Protein AF-Q804T7-F1 (afdb_monomer_lite)

Secondary structure (DSSP, 8-state):
--SSSSS-S-HHHHHHHHHHHHHHHHHHH-PSPPHHHHHHHHHHHHT-HHHHHHHHHH-HHHHHHHHH-S---

Foldseek 3Di:
DPDPPPPDDDPPVVVVVVVVVVVVVQVVVCDPDDPVLLVVLVVVQVVPPQLVVCCVPVNSQVSSCVPPNHDPD

InterPro domains:
  IPR000294 Gamma-carboxyglutamic acid-rich (GLA) domain [PS00011] (39-64)
  IPR000294 Gamma-carboxyglutamic acid-rich (GLA) domain [PS50998] (37-69)
  IPR000294 Gamma-carboxyglutamic acid-rich (GLA) domain [SM00069] (11-68)
  IPR002384 Osteocalcin/matrix Gla protein [PR00002] (39-55)
  IPR002384 Osteocalcin/matrix Gla protein [PR00002] (58-68)
  IPR035972 Gamma-carboxyglutamic acid-rich (GLA) domain superfamily [SSF57630] (37-70)
  IPR039176 Osteocalcin [PTHR14235] (10-72)
  IPR058704 Osteocalcin-like, C-terminal domain [PF25890] (37-71)

Structure (mmCIF, N/CA/C/O backbone):
data_AF-Q804T7-F1
#
_entry.id   AF-Q804T7-F1
#
loop_
_atom_site.group_PDB
_atom_site.id
_atom_site.type_symbol
_atom_site.label_atom_id
_atom_site.label_alt_id
_atom_site.label_comp_id
_atom_site.label_asym_id
_atom_site.label_entity_id
_atom_site.label_seq_id
_atom_site.pdbx_PDB_ins_code
_atom_site.Cartn_x
_atom_site.Cartn_y
_atom_site.Cartn_z
_atom_site.occupancy
_atom_site.B_iso_or_equiv
_atom_site.auth_seq_id
_atom_site.auth_comp_id
_atom_site.auth_asym_id
_atom_site.auth_atom_id
_atom_site.pdbx_PDB_model_num
ATOM 1 N N . CYS A 1 1 ? -46.425 -27.456 21.122 1.00 45.78 1 CYS A N 1
ATOM 2 C CA . CYS A 1 1 ? -45.903 -28.169 19.935 1.00 45.78 1 CYS A CA 1
ATOM 3 C C . CYS A 1 1 ? -45.247 -27.189 18.940 1.00 45.78 1 CYS A C 1
ATOM 5 O O . CYS A 1 1 ? -45.617 -27.168 17.780 1.00 45.78 1 CYS A O 1
ATOM 7 N N . GLN A 1 2 ? -44.305 -26.333 19.373 1.00 52.25 2 GLN A N 1
ATOM 8 C CA . GLN A 1 2 ? -43.739 -25.275 18.505 1.00 52.25 2 GLN A CA 1
ATOM 9 C C . GLN A 1 2 ? -42.275 -24.940 18.862 1.00 52.25 2 GLN A C 1
ATOM 11 O O . GLN A 1 2 ? -41.828 -23.815 18.693 1.00 52.25 2 GLN A O 1
ATOM 16 N N . THR A 1 3 ? -41.515 -25.891 19.416 1.00 50.56 3 THR A N 1
ATOM 17 C CA . THR A 1 3 ? -40.131 -25.623 19.878 1.00 50.56 3 THR A CA 1
ATOM 18 C C . THR A 1 3 ? -39.121 -26.667 19.386 1.00 50.56 3 THR A C 1
ATOM 20 O O . THR A 1 3 ? -37.942 -26.569 19.687 1.00 50.56 3 THR A O 1
ATOM 23 N N . LEU A 1 4 ? -39.548 -27.655 18.588 1.00 50.19 4 LEU A N 1
ATOM 24 C CA . LEU A 1 4 ? -38.737 -28.838 18.249 1.00 50.19 4 LEU A CA 1
ATOM 25 C C . LEU A 1 4 ? -38.540 -29.095 16.740 1.00 50.19 4 LEU A C 1
ATOM 27 O O . LEU A 1 4 ? -38.032 -30.145 16.374 1.00 50.19 4 LEU A O 1
ATOM 31 N N . MET A 1 5 ? -38.896 -28.152 15.857 1.00 47.56 5 MET A N 1
ATOM 32 C CA . MET A 1 5 ? -38.749 -28.308 14.392 1.00 47.56 5 MET A CA 1
ATOM 33 C C . MET A 1 5 ? -37.786 -27.313 13.719 1.00 47.56 5 MET A C 1
ATOM 35 O O . MET A 1 5 ? -37.707 -27.283 12.498 1.00 47.56 5 MET A O 1
ATOM 39 N N . PHE A 1 6 ? -37.025 -26.515 14.476 1.00 46.12 6 PHE A N 1
ATOM 40 C CA . PHE A 1 6 ? -36.037 -25.573 13.911 1.00 46.12 6 PHE A CA 1
ATOM 41 C C . PHE A 1 6 ? -34.576 -25.941 14.221 1.00 46.12 6 PHE A C 1
ATOM 43 O O . PHE A 1 6 ? -33.683 -25.114 14.074 1.00 46.12 6 PHE A O 1
ATOM 50 N N . VAL A 1 7 ? -34.307 -27.187 14.628 1.00 55.09 7 VAL A N 1
ATOM 51 C CA . VAL A 1 7 ? -32.944 -27.674 14.932 1.00 55.09 7 VAL A CA 1
ATOM 52 C C . VAL A 1 7 ? -32.541 -28.784 13.963 1.00 55.09 7 VAL A C 1
ATOM 54 O O . VAL A 1 7 ? -32.027 -29.824 14.353 1.00 55.09 7 VAL A O 1
ATOM 57 N N . PHE A 1 8 ? -32.815 -28.600 12.673 1.00 50.31 8 PHE A N 1
ATOM 58 C CA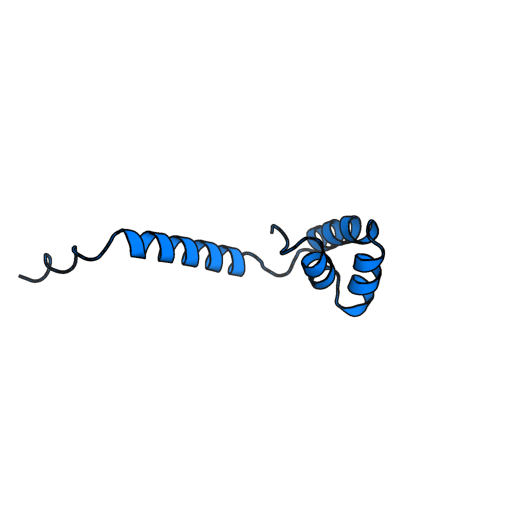 . PHE A 1 8 ? -32.293 -29.506 11.651 1.00 50.31 8 PHE A CA 1
ATOM 59 C C . PHE A 1 8 ? -32.024 -28.756 10.350 1.00 50.31 8 PHE A C 1
ATOM 61 O O . PHE A 1 8 ? -32.711 -28.918 9.346 1.00 50.31 8 PHE A O 1
ATOM 68 N N . THR A 1 9 ? -31.023 -27.876 10.351 1.00 45.31 9 THR A N 1
ATOM 69 C CA . THR A 1 9 ? -30.426 -27.443 9.083 1.00 45.31 9 THR A CA 1
ATOM 70 C C . THR A 1 9 ? -28.961 -27.059 9.270 1.00 45.31 9 THR A C 1
ATOM 72 O O . THR A 1 9 ? -28.627 -25.956 9.682 1.00 45.31 9 THR A O 1
ATOM 75 N N . ALA A 1 10 ? -28.102 -28.024 8.931 1.00 46.81 10 ALA A N 1
ATOM 76 C CA . ALA A 1 10 ? -26.745 -27.854 8.415 1.00 46.81 10 ALA A CA 1
ATOM 77 C C . ALA A 1 10 ? -25.766 -26.992 9.254 1.00 46.81 10 ALA A C 1
ATOM 79 O O . ALA A 1 10 ? -25.646 -25.786 9.010 1.00 46.81 10 ALA A O 1
ATOM 80 N N . PRO A 1 11 ? -24.938 -27.597 10.134 1.00 52.69 11 PRO A N 1
ATOM 81 C CA . PRO A 1 11 ? -23.850 -26.875 10.809 1.00 52.69 11 PRO A CA 1
ATOM 82 C C . PRO A 1 11 ? -22.843 -26.245 9.825 1.00 52.69 11 PRO A C 1
ATOM 84 O O . PRO A 1 11 ? -22.158 -25.284 10.173 1.00 52.69 11 PRO A O 1
ATOM 87 N N . GLN A 1 12 ? -22.780 -26.712 8.567 1.00 48.22 12 GLN A N 1
ATOM 88 C CA . GLN A 1 12 ? -21.860 -26.165 7.565 1.00 48.22 12 GLN A 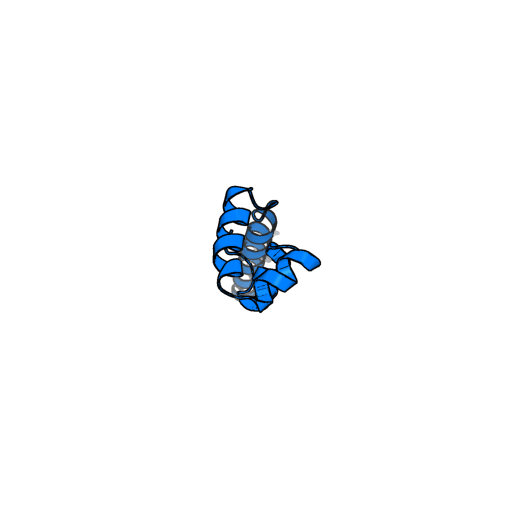CA 1
ATOM 89 C C . GLN A 1 12 ? -22.186 -24.734 7.093 1.00 48.22 12 GLN A C 1
ATOM 91 O O . GLN A 1 12 ? -21.293 -24.031 6.617 1.00 48.22 12 GLN A O 1
ATOM 96 N N . VAL A 1 13 ? -23.443 -24.282 7.193 1.00 47.28 13 VAL A N 1
ATOM 97 C CA . VAL A 1 13 ? -23.834 -22.932 6.729 1.00 47.28 13 VAL A CA 1
ATOM 98 C C . VAL A 1 13 ? -23.560 -21.881 7.804 1.00 47.28 13 VAL A C 1
ATOM 100 O O . VAL A 1 13 ? -23.242 -20.736 7.480 1.00 47.28 13 VAL A O 1
ATOM 103 N N . VAL A 1 14 ? -23.621 -22.282 9.076 1.00 50.44 14 VAL A N 1
ATOM 104 C CA . VAL A 1 14 ? -23.342 -21.414 10.226 1.00 50.44 14 VAL A CA 1
ATOM 105 C C . VAL A 1 14 ? -21.871 -20.987 10.210 1.00 50.44 14 VAL A C 1
ATOM 107 O O . VAL A 1 14 ? -21.598 -19.794 10.169 1.00 50.44 14 VAL A O 1
ATOM 110 N N . MET A 1 15 ? -20.935 -21.924 10.004 1.00 52.06 15 MET A N 1
ATOM 111 C CA . MET A 1 15 ? -19.493 -21.623 9.911 1.00 52.06 15 MET A CA 1
ATOM 112 C C . MET A 1 15 ? -19.143 -20.599 8.821 1.00 52.06 15 MET A C 1
ATOM 114 O O . MET A 1 15 ? -18.344 -19.693 9.048 1.00 52.06 15 MET A O 1
ATOM 118 N N . LYS A 1 16 ? -19.752 -20.703 7.631 1.00 53.75 16 LYS A N 1
ATOM 119 C CA . LYS A 1 16 ? -19.517 -19.735 6.545 1.00 53.75 16 LYS A CA 1
ATOM 120 C C . LYS A 1 16 ? -20.106 -18.362 6.856 1.00 53.75 16 LYS A C 1
ATOM 122 O O . LYS A 1 16 ? -19.506 -17.356 6.484 1.00 53.75 16 LYS A O 1
ATOM 127 N N . ARG A 1 17 ? -21.264 -18.307 7.523 1.00 58.47 17 ARG A N 1
ATOM 128 C CA . ARG A 1 17 ? -21.875 -17.042 7.951 1.00 58.47 17 ARG A CA 1
ATOM 129 C C . ARG A 1 17 ? -21.083 -16.380 9.065 1.00 58.47 17 ARG A C 1
ATOM 131 O O . ARG A 1 17 ? -20.917 -15.171 8.997 1.00 58.47 17 ARG A O 1
ATOM 138 N N . ASP A 1 18 ? -20.554 -17.137 10.020 1.00 59.31 18 ASP A N 1
ATOM 139 C CA . ASP A 1 18 ? -19.678 -16.604 11.064 1.00 59.31 18 ASP A CA 1
ATOM 140 C C . ASP A 1 18 ? -18.362 -16.096 10.481 1.00 59.31 18 ASP A C 1
ATOM 142 O O . ASP A 1 18 ? -17.940 -14.995 10.812 1.00 59.31 18 ASP A O 1
ATOM 146 N N . LEU A 1 19 ? -17.762 -16.817 9.530 1.00 59.94 19 LEU A N 1
ATOM 147 C CA . LEU A 1 19 ? -16.565 -16.350 8.827 1.00 59.94 19 LEU A CA 1
ATOM 148 C C . LEU A 1 19 ? -16.865 -15.064 8.038 1.00 59.94 19 LEU A C 1
ATOM 150 O O . LEU A 1 19 ? -16.148 -14.076 8.172 1.00 59.94 19 LEU A O 1
ATOM 154 N N . ALA A 1 20 ? -17.969 -15.024 7.287 1.00 57.66 20 ALA A N 1
ATOM 155 C CA . ALA A 1 20 ? -18.400 -13.817 6.584 1.00 57.66 20 ALA A CA 1
ATOM 156 C C . ALA A 1 20 ? -18.714 -12.665 7.553 1.00 57.66 20 ALA A C 1
ATOM 158 O O . ALA A 1 20 ? -18.345 -11.527 7.286 1.00 57.66 20 ALA A O 1
ATOM 159 N N . ALA A 1 21 ? -19.339 -12.937 8.699 1.00 60.38 21 ALA A N 1
ATOM 160 C CA . ALA A 1 21 ? -19.625 -11.942 9.726 1.00 60.38 21 ALA A CA 1
ATOM 161 C C . ALA A 1 21 ? -18.343 -11.433 10.397 1.00 60.38 21 ALA A C 1
ATOM 163 O O . ALA A 1 21 ? -18.232 -10.236 10.650 1.00 60.38 21 ALA A O 1
ATOM 164 N N . VAL A 1 22 ? -17.356 -12.297 10.636 1.00 61.28 22 VAL A N 1
ATOM 165 C CA . VAL A 1 22 ? -16.028 -11.929 11.144 1.00 61.28 22 VAL A CA 1
ATOM 166 C C . VAL A 1 22 ? -15.272 -11.095 10.112 1.00 61.28 22 VAL A C 1
ATOM 168 O O . VAL A 1 22 ? -14.715 -10.065 10.477 1.00 61.28 22 VAL A O 1
ATOM 171 N N . LEU A 1 23 ? -15.306 -11.459 8.828 1.00 59.84 23 LEU A N 1
ATOM 172 C CA . LEU A 1 23 ? -14.701 -10.665 7.752 1.00 59.84 23 LEU A CA 1
ATOM 173 C C . LEU A 1 23 ? -15.391 -9.310 7.582 1.00 59.84 23 LEU A C 1
ATOM 175 O O . LEU A 1 23 ? -14.715 -8.299 7.437 1.00 59.84 23 LEU A O 1
ATOM 179 N N . LEU A 1 24 ? -16.723 -9.258 7.650 1.00 60.53 24 LEU A N 1
ATOM 180 C CA . LEU A 1 24 ? -17.480 -8.005 7.588 1.00 60.53 24 LEU A CA 1
ATOM 181 C C . LEU A 1 24 ? -17.253 -7.133 8.831 1.00 60.53 24 LEU A C 1
ATOM 183 O O . LEU A 1 24 ? -17.210 -5.912 8.709 1.00 60.53 24 LEU A O 1
ATOM 187 N N . ARG A 1 25 ? -17.080 -7.730 10.018 1.00 58.53 25 ARG A N 1
ATOM 188 C CA . ARG A 1 25 ? -16.686 -7.011 11.241 1.00 58.53 25 ARG A CA 1
ATOM 189 C C . ARG A 1 25 ? -15.255 -6.491 11.145 1.00 58.53 25 ARG A C 1
ATOM 191 O O . ARG A 1 25 ? -15.051 -5.330 11.464 1.00 58.53 25 ARG A O 1
ATOM 198 N N . ARG A 1 26 ? -14.303 -7.283 10.635 1.00 58.00 26 ARG A N 1
ATOM 199 C CA . ARG A 1 26 ? -12.938 -6.815 10.328 1.00 58.00 26 ARG A CA 1
ATOM 200 C C . ARG A 1 26 ? -12.961 -5.662 9.328 1.00 58.00 26 ARG A C 1
ATOM 202 O O . ARG A 1 26 ? -12.354 -4.637 9.5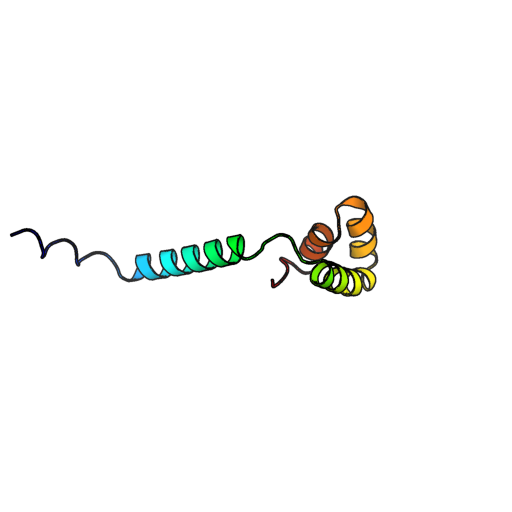79 1.00 58.00 26 ARG A O 1
ATOM 209 N N . ARG A 1 27 ? -13.760 -5.767 8.264 1.00 56.47 27 ARG A N 1
ATOM 210 C CA . ARG A 1 27 ? -13.924 -4.703 7.262 1.00 56.47 27 ARG A CA 1
ATOM 211 C C . ARG A 1 27 ? -14.545 -3.419 7.821 1.00 56.47 27 ARG A C 1
ATOM 213 O O . ARG A 1 27 ? -14.273 -2.354 7.294 1.00 56.47 27 ARG A O 1
ATOM 220 N N . ARG A 1 28 ? -15.399 -3.512 8.846 1.00 52.75 28 ARG A N 1
ATOM 221 C CA . ARG A 1 28 ? -15.951 -2.340 9.5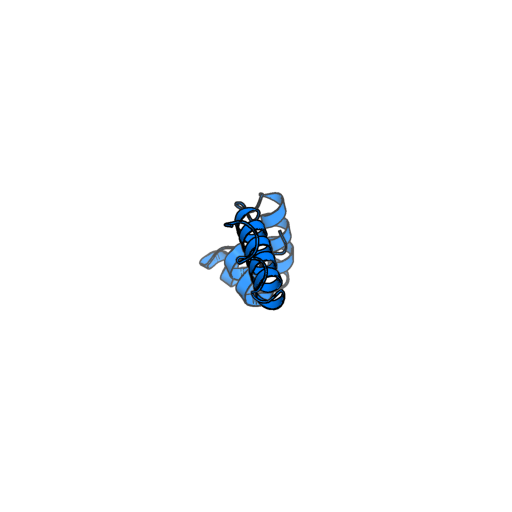55 1.00 52.75 28 ARG A CA 1
ATOM 222 C C . ARG A 1 28 ? -15.004 -1.788 10.623 1.00 52.75 28 ARG A C 1
ATOM 224 O O . ARG A 1 28 ? -15.133 -0.623 10.968 1.00 52.75 28 ARG A O 1
ATOM 231 N N . ALA A 1 29 ? -14.115 -2.623 11.162 1.00 51.34 29 ALA A N 1
ATOM 232 C CA . ALA A 1 29 ? -13.071 -2.224 12.104 1.00 51.34 29 ALA A CA 1
ATOM 233 C C . ALA A 1 29 ? -11.851 -1.610 11.404 1.00 51.34 29 ALA A C 1
ATOM 235 O O . ALA A 1 29 ? -11.138 -0.841 12.040 1.00 51.34 29 ALA A O 1
ATOM 236 N N . ALA A 1 30 ? -11.680 -1.875 10.104 1.00 57.09 30 ALA A N 1
ATOM 237 C CA . ALA A 1 30 ? -10.877 -1.067 9.196 1.00 57.09 30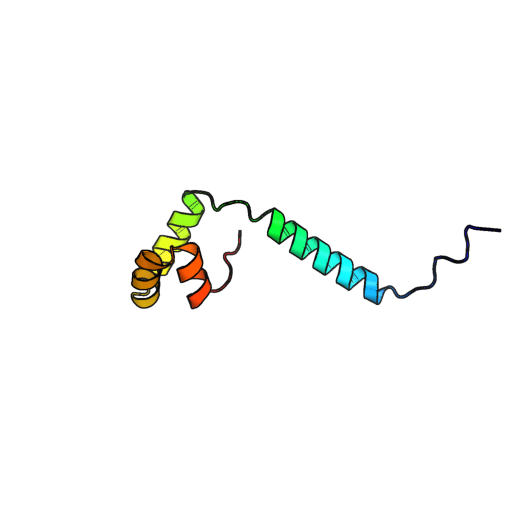 ALA A CA 1
ATOM 238 C C . ALA A 1 30 ? -11.547 0.310 9.028 1.00 57.09 30 ALA A C 1
ATOM 240 O O . ALA A 1 30 ? -12.138 0.629 7.995 1.00 57.09 30 ALA A O 1
ATOM 241 N N . GLY A 1 31 ? -11.545 1.091 10.109 1.00 62.22 31 GLY A N 1
ATOM 242 C CA . GLY A 1 31 ? -11.778 2.525 10.056 1.00 62.22 31 GLY A CA 1
ATOM 243 C C . GLY A 1 31 ? -10.703 3.184 9.199 1.00 62.22 31 GLY A C 1
ATOM 244 O O . GLY A 1 31 ? -9.730 2.541 8.798 1.00 62.22 31 GLY A O 1
ATOM 245 N N . GLU A 1 32 ? -10.887 4.465 8.892 1.00 65.88 32 GLU A N 1
ATOM 246 C CA . GLU A 1 32 ? -9.859 5.228 8.188 1.00 65.88 32 GLU A CA 1
ATOM 247 C C . GLU A 1 32 ? -8.493 5.014 8.857 1.00 65.88 32 GLU A C 1
ATOM 249 O O . GLU A 1 32 ? -8.400 5.068 10.090 1.00 65.88 32 GLU A O 1
ATOM 254 N N . PRO A 1 33 ? -7.450 4.706 8.068 1.00 71.62 33 PRO A N 1
ATOM 255 C CA . PRO A 1 33 ? -6.139 4.437 8.621 1.00 71.62 33 PRO A CA 1
ATOM 256 C C . PRO A 1 33 ? -5.670 5.651 9.415 1.00 71.62 33 PRO A C 1
ATOM 258 O O . PRO A 1 33 ? -5.714 6.789 8.947 1.00 71.62 33 PRO A O 1
ATOM 261 N N . THR A 1 34 ? -5.216 5.397 10.636 1.00 82.38 34 THR A N 1
ATOM 262 C CA . THR A 1 34 ? -4.544 6.404 11.456 1.00 82.38 34 THR A CA 1
ATOM 263 C C . THR A 1 34 ? -3.301 6.921 10.727 1.00 82.38 34 THR A C 1
ATOM 265 O O . THR A 1 34 ? -2.707 6.215 9.909 1.00 82.38 34 THR A O 1
ATOM 268 N N . LEU A 1 35 ? -2.863 8.143 11.050 1.00 84.38 35 LEU A N 1
ATOM 269 C CA . LEU A 1 35 ? -1.655 8.732 10.453 1.00 84.38 35 LEU A CA 1
ATOM 270 C C . LEU A 1 35 ? -0.434 7.811 10.597 1.00 84.38 35 LEU A C 1
ATOM 272 O O . LEU A 1 35 ? 0.316 7.641 9.644 1.00 84.38 35 LEU A O 1
ATOM 276 N N . GLN A 1 36 ? -0.308 7.119 11.733 1.00 83.69 36 GLN A N 1
ATOM 277 C CA . GLN A 1 36 ? 0.786 6.176 11.970 1.00 83.69 36 GLN A CA 1
ATOM 278 C C . GLN A 1 36 ? 0.754 4.966 11.023 1.00 83.69 36 GLN A C 1
ATOM 280 O O . GLN A 1 36 ? 1.797 4.466 10.606 1.00 83.69 36 GLN A O 1
ATOM 285 N N . GLN A 1 37 ? -0.442 4.482 10.674 1.00 85.69 37 GLN A N 1
ATOM 286 C CA . GLN A 1 37 ? -0.604 3.377 9.725 1.00 85.69 37 GLN A CA 1
ATOM 287 C C . GLN A 1 37 ? -0.270 3.825 8.302 1.00 85.69 37 GLN A C 1
ATOM 289 O O . GLN A 1 37 ? 0.368 3.078 7.565 1.00 85.69 37 GLN A O 1
ATOM 294 N N . LEU A 1 38 ? -0.651 5.049 7.928 1.00 86.38 38 LEU A N 1
ATOM 295 C CA . LEU A 1 38 ? -0.296 5.638 6.634 1.00 86.38 38 LEU A CA 1
ATOM 296 C C . LEU A 1 38 ? 1.219 5.828 6.491 1.00 86.38 38 LEU A C 1
ATOM 298 O O . LEU A 1 38 ? 1.762 5.515 5.435 1.00 86.38 38 LEU A O 1
ATOM 302 N N . GLU A 1 39 ? 1.901 6.278 7.546 1.00 87.69 39 GLU A N 1
ATOM 303 C CA . GLU A 1 39 ? 3.364 6.401 7.557 1.00 87.69 39 GLU A CA 1
ATOM 304 C C . GLU A 1 39 ? 4.048 5.044 7.381 1.00 87.69 39 GLU A C 1
ATOM 306 O O . GLU A 1 39 ? 4.915 4.910 6.523 1.00 87.69 39 GLU A O 1
ATOM 311 N N . SER A 1 40 ? 3.592 4.010 8.096 1.00 87.56 40 SER A N 1
ATOM 312 C CA . SER A 1 40 ? 4.136 2.655 7.933 1.00 87.56 40 SER A CA 1
ATOM 313 C C . SER A 1 40 ? 3.939 2.106 6.512 1.00 87.56 40 SER A C 1
ATOM 315 O O . SER A 1 40 ? 4.839 1.469 5.967 1.00 87.56 40 SER A O 1
ATOM 317 N N . LEU A 1 41 ? 2.790 2.372 5.878 1.00 89.50 41 LEU A N 1
ATOM 318 C CA . LEU A 1 41 ? 2.558 1.999 4.477 1.00 89.50 41 LEU A CA 1
ATOM 319 C C . LEU A 1 41 ? 3.491 2.765 3.529 1.00 89.50 41 LEU A C 1
ATOM 321 O O . LEU A 1 41 ? 3.971 2.186 2.553 1.00 89.50 41 LEU A O 1
ATOM 325 N N . ARG A 1 42 ? 3.757 4.045 3.821 1.00 89.81 42 ARG A N 1
ATOM 326 C CA . ARG A 1 42 ? 4.649 4.908 3.038 1.00 89.81 42 ARG A CA 1
ATOM 327 C C . ARG A 1 42 ? 6.091 4.430 3.074 1.00 89.81 42 ARG A C 1
ATOM 329 O O . ARG A 1 42 ? 6.674 4.290 2.008 1.00 89.81 42 ARG A O 1
ATOM 336 N N . GLU A 1 43 ? 6.615 4.083 4.244 1.00 91.19 43 GLU A N 1
ATOM 337 C CA . GLU A 1 43 ? 7.975 3.538 4.368 1.00 91.19 43 GLU A CA 1
ATOM 338 C C . GLU A 1 43 ? 8.171 2.267 3.528 1.00 91.19 43 GLU A C 1
ATOM 340 O O . GLU A 1 43 ? 9.217 2.077 2.916 1.00 91.19 43 GLU A O 1
ATOM 345 N N . VAL A 1 44 ? 7.156 1.398 3.453 1.00 90.44 44 VAL A N 1
ATOM 346 C CA . VAL A 1 44 ? 7.224 0.188 2.617 1.00 90.44 44 VAL A CA 1
ATOM 347 C C . VAL A 1 44 ? 7.128 0.528 1.129 1.00 90.44 44 VAL A C 1
ATOM 349 O O . VAL A 1 44 ? 7.833 -0.064 0.314 1.00 90.44 44 VAL A O 1
ATOM 352 N N . CYS A 1 45 ? 6.251 1.463 0.769 1.00 93.06 45 CYS A N 1
ATOM 353 C CA . CYS A 1 45 ? 6.018 1.860 -0.616 1.00 93.06 45 CYS A CA 1
ATOM 354 C C . CYS A 1 45 ? 7.212 2.631 -1.206 1.00 93.06 45 CYS A C 1
ATOM 356 O O . CYS A 1 45 ? 7.529 2.431 -2.372 1.00 93.06 45 CYS A O 1
ATOM 358 N N . GLU A 1 46 ? 7.944 3.398 -0.395 1.00 90.94 46 GLU A N 1
ATOM 359 C CA . GLU A 1 46 ? 9.157 4.130 -0.796 1.00 90.94 46 GLU A CA 1
ATOM 360 C C . GLU A 1 46 ? 10.294 3.190 -1.247 1.00 90.94 46 GLU A C 1
ATOM 362 O O . GLU A 1 46 ? 11.114 3.539 -2.095 1.00 90.94 46 GLU A O 1
ATOM 367 N N . LEU A 1 47 ? 10.312 1.943 -0.760 1.00 91.69 47 LEU A N 1
ATOM 368 C CA . LEU A 1 47 ? 11.263 0.917 -1.210 1.00 91.69 47 LEU A CA 1
ATOM 369 C C . LEU A 1 47 ? 10.955 0.384 -2.621 1.00 91.69 47 LEU A C 1
ATOM 371 O O . LEU A 1 47 ? 11.757 -0.365 -3.185 1.00 91.69 47 LEU A O 1
ATOM 375 N N . ASN A 1 48 ? 9.801 0.733 -3.192 1.00 89.19 48 ASN A N 1
ATOM 376 C CA . ASN A 1 48 ? 9.368 0.310 -4.514 1.00 89.19 48 ASN A CA 1
ATOM 377 C C . ASN A 1 48 ? 8.941 1.527 -5.342 1.00 89.19 48 ASN A C 1
ATOM 379 O O . ASN A 1 48 ? 7.836 2.032 -5.189 1.00 89.19 48 ASN A O 1
ATOM 383 N N . ILE A 1 49 ? 9.786 1.928 -6.294 1.00 92.12 49 ILE A N 1
ATOM 384 C CA . ILE A 1 49 ? 9.565 3.095 -7.167 1.00 92.12 49 ILE A CA 1
ATOM 385 C C . ILE A 1 49 ? 8.182 3.058 -7.835 1.00 92.12 49 ILE A C 1
ATOM 387 O O . ILE A 1 49 ? 7.495 4.068 -7.906 1.00 92.12 49 ILE A O 1
ATOM 391 N N . ALA A 1 50 ? 7.729 1.881 -8.269 1.00 90.81 50 ALA A N 1
ATOM 392 C CA . ALA A 1 50 ? 6.438 1.745 -8.935 1.00 90.81 50 ALA A CA 1
ATOM 393 C C . ALA A 1 50 ? 5.249 1.886 -7.961 1.00 90.81 50 ALA A C 1
ATOM 395 O O . ALA A 1 50 ? 4.138 2.225 -8.378 1.00 90.81 50 ALA A O 1
ATOM 396 N N . CYS A 1 51 ? 5.470 1.606 -6.673 1.00 92.31 51 CYS A N 1
ATOM 397 C CA . CYS A 1 51 ? 4.525 1.906 -5.603 1.00 92.31 51 CYS A CA 1
ATOM 398 C C . CYS A 1 51 ? 4.536 3.402 -5.288 1.00 92.31 51 CYS A C 1
ATOM 400 O O . CYS A 1 51 ? 3.462 3.990 -5.225 1.00 92.31 51 CYS A O 1
ATOM 402 N N . ASP A 1 52 ? 5.710 4.017 -5.156 1.00 92.19 52 ASP A N 1
ATOM 403 C CA . ASP A 1 52 ? 5.871 5.442 -4.843 1.00 92.19 52 ASP A CA 1
ATOM 404 C C . ASP A 1 52 ? 5.210 6.348 -5.902 1.00 92.19 52 ASP A C 1
ATOM 406 O O . ASP A 1 52 ? 4.326 7.144 -5.583 1.00 92.19 52 ASP A O 1
ATOM 410 N N . GLU A 1 53 ? 5.478 6.109 -7.191 1.00 92.38 53 GLU A N 1
ATOM 411 C CA . GLU A 1 53 ? 4.829 6.833 -8.302 1.00 92.38 53 GLU A CA 1
ATOM 412 C C . GLU A 1 53 ? 3.297 6.646 -8.322 1.00 92.38 53 GLU A C 1
ATOM 414 O O . GLU A 1 53 ? 2.523 7.531 -8.711 1.00 92.38 53 GLU A O 1
ATOM 419 N N . MET A 1 54 ? 2.826 5.475 -7.891 1.00 89.69 54 MET A N 1
ATOM 420 C CA . MET A 1 54 ? 1.397 5.197 -7.771 1.00 89.69 54 MET A CA 1
ATOM 421 C C . MET A 1 54 ? 0.799 5.824 -6.509 1.00 89.69 54 MET A C 1
ATOM 423 O O . MET A 1 54 ? -0.377 6.183 -6.508 1.00 89.69 54 MET A O 1
ATOM 427 N N . ALA A 1 55 ? 1.575 5.983 -5.440 1.00 90.31 55 ALA A N 1
ATOM 428 C CA . ALA A 1 55 ? 1.129 6.617 -4.208 1.00 90.31 55 ALA A CA 1
ATOM 429 C C . ALA A 1 55 ? 0.877 8.113 -4.424 1.00 90.31 55 ALA A C 1
ATOM 431 O O . ALA A 1 55 ? -0.121 8.624 -3.915 1.00 90.31 55 ALA A O 1
ATOM 432 N N . ASP A 1 56 ? 1.692 8.775 -5.248 1.00 89.19 56 ASP A N 1
ATOM 433 C CA . ASP A 1 56 ? 1.506 10.183 -5.624 1.00 89.19 56 ASP A CA 1
ATOM 434 C C . ASP A 1 56 ? 0.228 10.428 -6.442 1.00 89.19 56 ASP A C 1
ATOM 436 O O . ASP A 1 56 ? -0.380 11.497 -6.365 1.00 89.19 56 ASP A O 1
ATOM 440 N N . THR A 1 57 ? -0.205 9.438 -7.225 1.00 89.81 57 THR A N 1
ATOM 441 C CA . THR A 1 57 ? -1.342 9.577 -8.152 1.00 89.81 57 THR A CA 1
ATOM 442 C C . THR A 1 57 ? -2.646 8.983 -7.616 1.00 89.81 57 THR A C 1
ATOM 444 O O . THR A 1 57 ? -3.710 9.581 -7.781 1.00 89.81 57 THR A O 1
ATOM 447 N N . ALA A 1 58 ? -2.585 7.818 -6.970 1.00 88.56 58 ALA A N 1
ATOM 448 C CA . ALA A 1 58 ? -3.737 7.059 -6.475 1.00 88.56 58 ALA A CA 1
ATOM 449 C C . ALA A 1 58 ? -3.865 7.066 -4.940 1.00 88.56 58 ALA A C 1
ATOM 451 O O . ALA A 1 58 ? -4.897 6.648 -4.407 1.00 88.56 58 ALA A O 1
ATOM 452 N N . GLY A 1 59 ? -2.842 7.538 -4.225 1.00 88.00 59 GLY A N 1
ATOM 453 C CA . GLY A 1 59 ? -2.774 7.534 -2.767 1.00 88.00 59 GLY A CA 1
ATOM 454 C C . GLY A 1 59 ? -2.103 6.283 -2.195 1.00 88.00 59 GLY A C 1
ATOM 455 O O . GLY A 1 59 ? -2.149 5.192 -2.768 1.00 88.00 59 GLY A O 1
ATOM 456 N N . ILE A 1 60 ? -1.514 6.433 -1.005 1.00 88.81 60 ILE A N 1
ATOM 457 C CA . ILE A 1 60 ? -0.654 5.409 -0.396 1.00 88.81 60 ILE A CA 1
ATOM 458 C C . ILE A 1 60 ? -1.364 4.073 -0.130 1.00 88.81 60 ILE A C 1
ATOM 460 O O . ILE A 1 60 ? -0.792 3.009 -0.342 1.00 88.81 60 ILE A O 1
ATOM 464 N N . VAL A 1 61 ? -2.637 4.102 0.280 1.00 87.44 61 VAL A N 1
ATOM 465 C CA . VAL A 1 61 ? -3.412 2.881 0.563 1.00 87.44 61 VAL A CA 1
ATOM 466 C C . VAL A 1 61 ? -3.708 2.109 -0.723 1.00 87.44 61 VAL A C 1
ATOM 468 O O . VAL A 1 61 ? -3.622 0.881 -0.739 1.00 87.44 61 VAL A O 1
ATOM 471 N N . ALA A 1 62 ? -4.045 2.814 -1.806 1.00 88.94 62 ALA A N 1
ATOM 472 C CA . ALA A 1 62 ? -4.339 2.199 -3.096 1.00 88.94 62 ALA A CA 1
ATOM 473 C C . ALA A 1 62 ? -3.070 1.611 -3.726 1.00 88.94 62 ALA A C 1
ATOM 475 O O . ALA A 1 62 ? -3.086 0.456 -4.154 1.00 88.94 62 ALA A O 1
ATOM 476 N N . ALA A 1 63 ? -1.969 2.366 -3.698 1.00 91.25 63 ALA A N 1
ATOM 477 C CA . ALA A 1 63 ? -0.669 1.914 -4.179 1.00 91.25 63 ALA A CA 1
ATOM 478 C C . ALA A 1 63 ? -0.174 0.688 -3.404 1.00 91.25 63 ALA A C 1
ATOM 480 O O . ALA A 1 63 ? 0.099 -0.353 -3.999 1.00 91.25 63 ALA A O 1
ATOM 481 N N . TYR A 1 64 ? -0.170 0.750 -2.069 1.00 90.06 64 TYR A N 1
ATOM 482 C CA . TYR A 1 64 ? 0.210 -0.397 -1.247 1.00 90.06 64 TYR A CA 1
ATOM 483 C C . TYR A 1 64 ? -0.669 -1.620 -1.540 1.00 90.06 64 TYR A C 1
ATOM 485 O O . TYR A 1 64 ? -0.155 -2.725 -1.700 1.00 90.06 64 TYR A O 1
ATOM 493 N N . THR A 1 65 ? -1.984 -1.430 -1.694 1.00 89.75 65 THR A N 1
ATOM 494 C CA . THR A 1 65 ? -2.906 -2.535 -2.003 1.00 89.75 65 THR A CA 1
ATOM 495 C C . THR A 1 65 ? -2.623 -3.180 -3.359 1.00 89.75 65 THR A C 1
ATOM 497 O O . THR A 1 65 ? -2.778 -4.395 -3.492 1.00 89.75 65 THR A O 1
ATOM 500 N N . ALA A 1 66 ? -2.182 -2.406 -4.351 1.00 90.50 66 ALA A N 1
ATOM 501 C CA . ALA A 1 66 ? -1.847 -2.918 -5.677 1.00 90.50 66 ALA A CA 1
ATOM 502 C C . ALA A 1 66 ? -0.592 -3.810 -5.676 1.00 90.50 66 ALA A C 1
ATOM 504 O O . ALA A 1 66 ? -0.555 -4.798 -6.408 1.00 90.50 66 ALA A O 1
ATOM 505 N N . TYR A 1 67 ? 0.407 -3.494 -4.844 1.00 89.31 67 TYR A N 1
ATOM 506 C CA . TYR A 1 67 ? 1.690 -4.213 -4.821 1.00 89.31 67 TYR A CA 1
ATOM 507 C C . TYR A 1 67 ? 1.807 -5.262 -3.710 1.00 89.31 67 TYR A C 1
ATOM 509 O O . TYR A 1 67 ? 2.384 -6.326 -3.929 1.00 89.31 67 TYR A O 1
ATOM 517 N N . TYR A 1 68 ? 1.258 -4.979 -2.530 1.00 87.75 68 TYR A N 1
ATOM 518 C CA . TYR A 1 68 ? 1.406 -5.799 -1.321 1.00 87.75 68 TYR A CA 1
ATOM 519 C C . TYR A 1 68 ? 0.083 -6.411 -0.838 1.00 87.75 68 TYR A C 1
ATOM 521 O O . TYR A 1 68 ? 0.090 -7.303 0.010 1.00 87.75 68 TYR A O 1
ATOM 529 N N . GLY A 1 69 ? -1.053 -5.996 -1.407 1.00 86.69 69 GLY A N 1
ATOM 530 C CA . GLY A 1 69 ? -2.379 -6.471 -1.018 1.00 86.69 69 GLY A CA 1
ATOM 531 C C . GLY A 1 69 ? -3.012 -5.667 0.126 1.00 86.69 69 GLY A C 1
ATOM 532 O O . GLY A 1 69 ? -2.475 -4.648 0.558 1.00 86.69 69 GLY A O 1
ATOM 533 N N . PRO A 1 70 ? -4.204 -6.077 0.597 1.00 83.69 70 PRO A N 1
ATOM 534 C CA . PRO A 1 70 ? -4.981 -5.287 1.545 1.00 83.69 70 PRO A CA 1
ATOM 535 C C . PRO A 1 70 ? -4.223 -5.077 2.871 1.00 83.69 70 PRO A C 1
ATOM 537 O O . PRO A 1 70 ? -3.724 -6.057 3.434 1.00 83.69 70 PRO A O 1
ATOM 540 N N . PRO A 1 71 ? -4.164 -3.835 3.393 1.00 78.19 71 PRO A N 1
ATOM 541 C CA . PRO A 1 71 ? -3.439 -3.529 4.620 1.00 78.19 71 PRO A CA 1
ATOM 542 C C . PRO A 1 71 ? -3.958 -4.328 5.831 1.00 78.19 71 PRO A C 1
ATOM 544 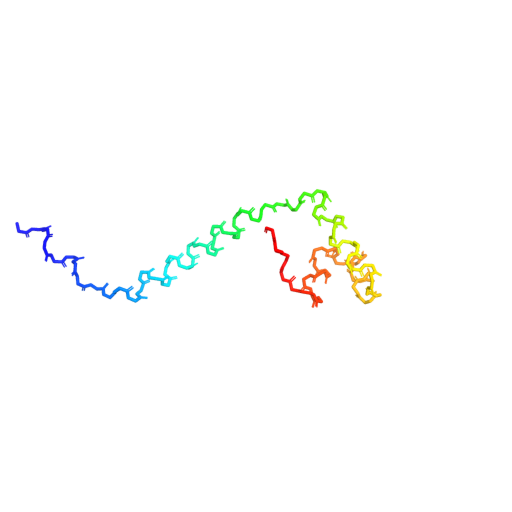O O . PRO A 1 71 ? -5.172 -4.501 5.970 1.00 78.19 71 PRO A O 1
ATOM 547 N N . PRO A 1 72 ? -3.077 -4.810 6.727 1.00 71.81 72 PRO A N 1
ATOM 548 C CA . PRO A 1 72 ? -3.456 -5.670 7.846 1.00 71.81 72 PRO A CA 1
ATOM 549 C C . PRO A 1 72 ? -3.856 -4.873 9.103 1.00 71.81 72 PRO A C 1
ATOM 551 O O . PRO A 1 72 ? -3.294 -5.099 10.176 1.00 71.81 72 PRO A O 1
ATOM 554 N N . PHE A 1 73 ? -4.814 -3.950 8.988 1.00 69.00 73 PHE A N 1
ATOM 555 C CA . PHE A 1 73 ? -5.352 -3.198 10.128 1.00 69.00 73 PHE A CA 1
ATOM 556 C C . PHE A 1 73 ? -6.878 -3.098 10.143 1.00 69.00 73 PHE A C 1
ATOM 558 O O . PHE A 1 73 ? -7.503 -3.161 9.060 1.00 69.00 73 PHE A O 1
#

Radius of gyration: 20.23 Å; chains: 1; bounding box: 57×40×29 Å

Organism: Tetraodon nigroviridis (NCBI:txid99883)

Sequence (73 aa):
CQTLMFVFTAPQVVMKRDLAAVLLRRRRAAGEPTLQQLESLREVCELNIACDEMADTAGIVAAYTAYYGPPPF

pLDDT: mean 72.85, std 17.39, range [45.31, 93.06]